Protein AF-A0A9X3FA52-F1 (afdb_monomer_lite)

Foldseek 3Di:
DVVVVVVLVLLVQLLVLCVVVVDLVVSCVVSVHDSVVSVVSNVQCVVPNSVRD

Organism: NCBI:txid2998507

pLDDT: mean 88.71, std 9.36, range [57.94, 96.25]

Sequence (53 aa):
MKQDERKIKAREKWVKTYIELGSITKAALRCGISRPTLYRWIKRYEKEGFTGL

Radius of gyration: 10.47 Å; chains: 1; bounding box: 23×23×25 Å

InterPro domains:
  IPR009057 Homedomain-like superfamily [SSF46689] (10-53)
  IPR055247 Insertion element IS150 protein InsJ-like, helix-turn-helix domain [PF13518] (11-53)

Secondary structure (DSSP, 8-state):
-HHHHHHHHHHHHHHHHHHHHS-HHHHHHHHTS-HHHHHHHHHHHHHHGGGG-

Structure (mmCIF, N/CA/C/O backbone):
data_AF-A0A9X3FA52-F1
#
_entry.id   AF-A0A9X3FA52-F1
#
loop_
_atom_site.group_PDB
_atom_site.id
_atom_site.type_symbol
_atom_site.label_atom_id
_atom_site.label_alt_id
_atom_site.label_comp_id
_atom_site.label_asym_id
_atom_site.label_entity_id
_atom_site.label_seq_id
_atom_site.pdbx_PDB_ins_code
_atom_site.Cartn_x
_atom_site.Cartn_y
_atom_site.Cartn_z
_atom_site.occupancy
_atom_site.B_iso_or_equiv
_atom_site.auth_seq_id
_atom_site.auth_comp_id
_atom_site.auth_asym_id
_atom_site.auth_atom_id
_atom_site.pdbx_PDB_model_num
ATOM 1 N N . MET A 1 1 ? -15.166 6.231 15.514 1.00 57.94 1 MET A N 1
ATOM 2 C CA . MET A 1 1 ? -13.822 6.068 16.117 1.00 57.94 1 MET A CA 1
ATOM 3 C C . MET A 1 1 ? -13.157 4.702 15.877 1.00 57.94 1 MET A C 1
ATOM 5 O O . MET A 1 1 ? -11.961 4.701 15.667 1.00 57.94 1 MET A O 1
ATOM 9 N N . LYS A 1 2 ? -13.844 3.543 15.806 1.00 60.91 2 LYS A N 1
ATOM 10 C CA . LYS A 1 2 ? -13.160 2.239 15.550 1.00 60.91 2 LYS A CA 1
ATOM 11 C C . LYS A 1 2 ? -12.873 1.895 14.075 1.00 60.91 2 LYS A C 1
ATOM 13 O O . LYS A 1 2 ? -12.021 1.055 13.794 1.00 60.91 2 LYS A O 1
ATOM 18 N N . GLN A 1 3 ? -13.608 2.473 13.123 1.00 62.41 3 GLN A N 1
ATOM 19 C CA . GLN A 1 3 ? -13.419 2.171 11.696 1.00 62.41 3 GLN A CA 1
ATOM 20 C C . GLN A 1 3 ? -12.195 2.873 11.098 1.00 62.41 3 GLN A C 1
ATOM 22 O O . GLN A 1 3 ? -11.579 2.327 10.184 1.00 62.41 3 GLN A O 1
ATOM 27 N N . ASP A 1 4 ? -11.828 4.042 11.618 1.00 74.62 4 ASP A N 1
ATOM 28 C CA . ASP A 1 4 ? -10.741 4.853 11.065 1.00 74.62 4 ASP A CA 1
ATOM 29 C C . ASP A 1 4 ? -9.375 4.24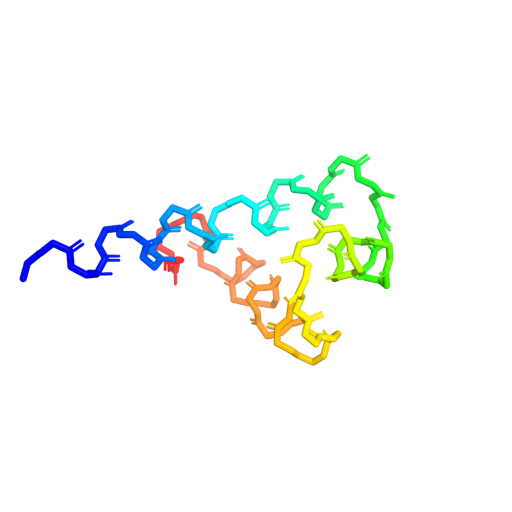4 11.394 1.00 74.62 4 ASP A C 1
ATOM 31 O O . ASP A 1 4 ? -8.554 4.075 10.498 1.00 74.62 4 ASP A O 1
ATOM 35 N N . GLU A 1 5 ? -9.191 3.727 12.611 1.00 78.94 5 GLU A N 1
ATOM 36 C CA . GLU A 1 5 ? -7.985 2.975 12.991 1.00 78.94 5 GLU A CA 1
ATOM 37 C C . GLU A 1 5 ? -7.781 1.705 12.154 1.00 78.94 5 GLU A C 1
ATOM 39 O O . GLU A 1 5 ? -6.658 1.374 11.774 1.00 78.94 5 GLU A O 1
ATOM 44 N N . ARG A 1 6 ? -8.863 0.981 11.827 1.00 81.75 6 ARG A N 1
ATOM 45 C CA . ARG A 1 6 ? -8.781 -0.207 10.959 1.00 81.75 6 ARG A CA 1
ATOM 46 C C . ARG A 1 6 ? -8.344 0.168 9.544 1.00 81.75 6 ARG A C 1
ATOM 48 O O . ARG A 1 6 ? -7.583 -0.577 8.930 1.00 81.75 6 ARG A O 1
ATOM 55 N N . LYS A 1 7 ? -8.803 1.318 9.037 1.00 85.38 7 LYS A N 1
ATOM 56 C CA . LYS A 1 7 ? -8.407 1.842 7.723 1.00 85.38 7 LYS A CA 1
ATOM 57 C C . LYS A 1 7 ? -6.944 2.290 7.721 1.00 85.38 7 LYS A C 1
ATOM 59 O O . LYS A 1 7 ? -6.242 1.942 6.778 1.00 85.38 7 LYS A O 1
ATOM 64 N N . ILE A 1 8 ? -6.481 2.978 8.768 1.00 86.94 8 ILE A N 1
ATOM 65 C CA . ILE A 1 8 ? -5.075 3.401 8.912 1.00 86.94 8 ILE A CA 1
ATOM 66 C C . ILE A 1 8 ? -4.158 2.174 8.949 1.00 86.94 8 ILE A C 1
ATOM 68 O O . ILE A 1 8 ? -3.265 2.047 8.116 1.00 86.94 8 ILE A O 1
ATOM 72 N N . LYS A 1 9 ? -4.458 1.180 9.798 1.00 88.38 9 LYS A N 1
ATOM 73 C CA . LYS A 1 9 ? -3.682 -0.074 9.863 1.00 88.38 9 LYS A CA 1
ATOM 74 C C . LYS A 1 9 ? -3.650 -0.829 8.533 1.00 88.38 9 LYS A C 1
ATOM 76 O O . LYS A 1 9 ? -2.629 -1.416 8.179 1.00 88.38 9 LYS A O 1
ATOM 81 N N . ALA A 1 10 ? -4.755 -0.826 7.784 1.00 90.88 10 ALA A N 1
ATOM 82 C CA . ALA A 1 10 ? -4.786 -1.428 6.455 1.00 90.88 10 ALA A CA 1
ATOM 83 C C . ALA A 1 10 ? -3.846 -0.696 5.485 1.00 90.88 10 ALA A C 1
ATOM 85 O O . ALA A 1 10 ? -3.069 -1.347 4.793 1.00 90.88 10 ALA A O 1
ATOM 86 N N . ARG A 1 11 ? -3.860 0.642 5.479 1.00 91.19 11 ARG A N 1
ATOM 87 C CA . ARG A 1 11 ? -2.991 1.469 4.626 1.00 91.19 11 ARG A CA 1
ATOM 88 C C . ARG A 1 11 ? -1.517 1.328 4.992 1.00 91.19 11 ARG A C 1
ATOM 90 O O . ARG A 1 11 ? -0.693 1.160 4.098 1.00 91.19 11 ARG A O 1
ATOM 97 N N . GLU A 1 12 ? -1.187 1.298 6.282 1.00 91.88 12 GLU A N 1
ATOM 98 C CA . GLU A 1 12 ? 0.172 0.994 6.743 1.00 91.88 12 GLU A CA 1
ATOM 99 C C . GLU A 1 12 ? 0.639 -0.374 6.253 1.00 91.88 12 GLU A C 1
ATOM 101 O O . GLU A 1 12 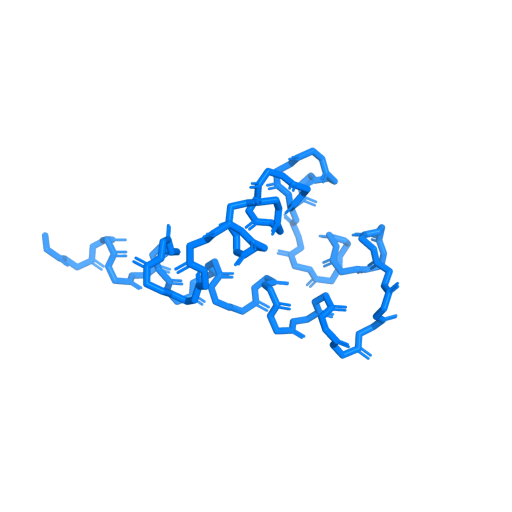? 1.752 -0.504 5.743 1.00 91.88 12 GLU A O 1
ATOM 106 N N . LYS A 1 13 ? -0.218 -1.398 6.368 1.00 93.31 13 LYS A N 1
ATOM 107 C CA . LYS A 1 13 ? 0.090 -2.742 5.872 1.00 93.31 13 LYS A CA 1
ATOM 108 C C . LYS A 1 13 ? 0.363 -2.724 4.370 1.00 93.31 13 LYS A C 1
ATOM 110 O O . LYS A 1 13 ? 1.324 -3.342 3.929 1.00 93.31 13 LYS A O 1
ATOM 115 N N . TRP A 1 14 ? -0.438 -1.996 3.595 1.00 94.31 14 TRP A N 1
ATOM 116 C CA . TRP A 1 14 ? -0.258 -1.866 2.148 1.00 94.31 14 TRP A CA 1
ATOM 117 C C . TRP A 1 14 ? 1.101 -1.268 1.776 1.00 94.31 14 TRP A C 1
ATOM 119 O O . TRP A 1 14 ? 1.799 -1.812 0.920 1.00 94.31 14 TRP A O 1
ATOM 129 N N . VAL A 1 15 ? 1.494 -0.184 2.447 1.00 92.06 15 VAL A N 1
ATOM 130 C CA . VAL A 1 15 ? 2.783 0.480 2.211 1.00 92.06 15 VAL A CA 1
ATOM 131 C C . VAL A 1 15 ? 3.950 -0.403 2.659 1.00 92.06 15 VAL A C 1
ATOM 133 O O . VAL A 1 15 ? 4.907 -0.555 1.905 1.00 92.06 15 VAL A O 1
ATOM 136 N N . LYS A 1 16 ? 3.853 -1.068 3.819 1.00 93.81 16 LYS A N 1
ATOM 137 C CA . LYS A 1 16 ? 4.877 -2.024 4.284 1.00 93.81 16 LYS A CA 1
ATOM 138 C C . LYS A 1 16 ? 5.075 -3.174 3.298 1.00 93.81 16 LYS A C 1
ATOM 140 O O . LYS A 1 16 ? 6.200 -3.452 2.904 1.00 93.81 16 LYS A O 1
ATOM 145 N N . THR A 1 17 ? 3.985 -3.774 2.817 1.00 94.81 17 THR A N 1
ATOM 146 C CA . THR A 1 17 ? 4.045 -4.838 1.805 1.00 94.81 17 THR A CA 1
ATOM 147 C C . THR A 1 17 ? 4.656 -4.348 0.486 1.00 94.81 17 THR A C 1
ATOM 149 O O . THR A 1 17 ? 5.358 -5.105 -0.180 1.00 94.81 17 THR A O 1
ATOM 152 N N . TYR A 1 18 ? 4.431 -3.090 0.096 1.00 94.62 18 TYR A N 1
ATOM 153 C CA . TYR A 1 18 ? 5.121 -2.497 -1.053 1.00 94.62 18 TYR A CA 1
ATOM 154 C C . TYR A 1 18 ? 6.630 -2.357 -0.821 1.00 94.62 18 TYR A C 1
ATOM 156 O O . TYR A 1 18 ? 7.393 -2.761 -1.694 1.00 94.62 18 TYR A O 1
ATOM 164 N N . ILE A 1 19 ? 7.051 -1.846 0.340 1.00 92.81 19 ILE A N 1
ATOM 165 C CA . ILE A 1 19 ? 8.470 -1.689 0.697 1.00 92.81 19 ILE A CA 1
ATOM 166 C C . ILE A 1 19 ? 9.184 -3.050 0.700 1.00 92.81 19 ILE A C 1
ATOM 168 O O . ILE A 1 19 ? 10.272 -3.167 0.148 1.00 92.81 19 ILE A O 1
ATOM 172 N N . GLU A 1 20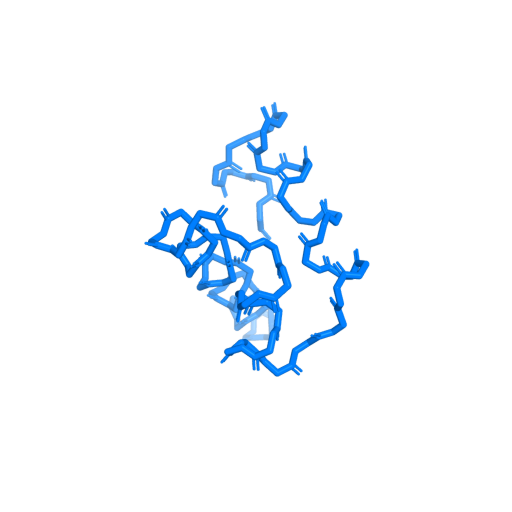 ? 8.551 -4.088 1.252 1.00 94.81 20 GLU A N 1
ATOM 173 C CA . GLU A 1 20 ? 9.101 -5.452 1.288 1.00 94.81 20 GLU A CA 1
ATOM 174 C C . GLU A 1 20 ? 9.231 -6.087 -0.106 1.00 94.81 20 GLU A C 1
ATOM 176 O O . GLU A 1 20 ? 10.200 -6.789 -0.385 1.00 94.81 20 GLU A O 1
ATOM 181 N N . LEU A 1 21 ? 8.246 -5.880 -0.988 1.00 94.00 21 LEU A N 1
ATOM 182 C CA . LEU A 1 21 ? 8.195 -6.544 -2.297 1.00 94.00 21 LEU A CA 1
ATOM 183 C C . LEU A 1 21 ? 8.847 -5.742 -3.431 1.00 94.00 21 LEU A C 1
ATOM 185 O O . LEU A 1 21 ? 9.081 -6.306 -4.502 1.00 94.00 21 LEU A O 1
ATOM 189 N N . GLY A 1 22 ? 9.028 -4.429 -3.262 1.00 92.44 22 GLY A N 1
ATOM 190 C CA . GLY A 1 22 ? 9.541 -3.506 -4.283 1.00 92.44 22 GLY A CA 1
ATOM 191 C C . GLY A 1 22 ? 8.669 -3.386 -5.542 1.00 92.44 22 GLY A C 1
ATOM 192 O O . GLY A 1 22 ? 9.093 -2.822 -6.547 1.00 92.44 22 GLY A O 1
ATOM 193 N N . SER A 1 23 ? 7.452 -3.942 -5.538 1.00 94.19 23 SER A N 1
ATOM 194 C CA . SER A 1 23 ? 6.579 -3.999 -6.713 1.00 94.19 23 SER A CA 1
ATOM 195 C C . SER A 1 23 ? 5.129 -3.712 -6.352 1.00 94.19 23 SER A C 1
ATOM 197 O O . SER A 1 23 ? 4.488 -4.467 -5.620 1.00 94.19 23 SER A O 1
ATOM 199 N N . ILE A 1 24 ? 4.580 -2.654 -6.953 1.00 92.75 24 ILE A N 1
ATOM 200 C CA . ILE A 1 24 ? 3.191 -2.215 -6.749 1.00 92.75 24 ILE A CA 1
ATOM 201 C C . ILE A 1 24 ? 2.210 -3.328 -7.136 1.00 92.75 24 ILE A C 1
ATOM 203 O O . ILE A 1 24 ? 1.238 -3.578 -6.433 1.00 92.75 24 ILE A O 1
ATOM 207 N N . THR A 1 25 ? 2.454 -4.034 -8.240 1.00 94.50 25 THR A N 1
ATOM 208 C CA . THR A 1 25 ? 1.545 -5.087 -8.711 1.00 94.50 25 THR A CA 1
ATOM 209 C C . THR A 1 25 ? 1.517 -6.275 -7.748 1.00 94.50 25 THR A C 1
ATOM 211 O O . THR A 1 25 ? 0.436 -6.737 -7.384 1.00 94.50 25 THR A O 1
ATOM 214 N N . LYS A 1 26 ? 2.688 -6.733 -7.279 1.00 95.38 26 LYS A N 1
ATOM 215 C CA . LYS A 1 26 ? 2.777 -7.843 -6.314 1.00 95.38 26 LYS A CA 1
ATOM 216 C C . LYS A 1 26 ? 2.164 -7.459 -4.968 1.00 95.38 26 LYS A C 1
ATOM 218 O O . LYS A 1 26 ? 1.424 -8.249 -4.388 1.00 95.38 26 LYS A O 1
ATOM 223 N N . ALA A 1 27 ? 2.422 -6.240 -4.500 1.00 95.62 27 ALA A N 1
ATOM 224 C CA . ALA A 1 27 ? 1.863 -5.742 -3.251 1.00 95.62 27 ALA A CA 1
ATOM 225 C C . ALA A 1 27 ? 0.338 -5.582 -3.315 1.00 95.62 27 ALA A C 1
ATOM 227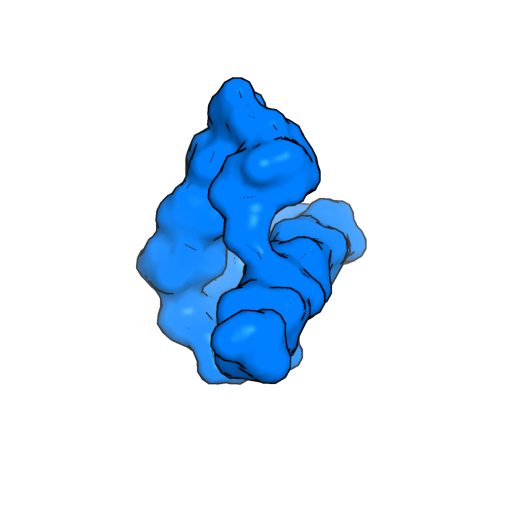 O O . ALA A 1 27 ? -0.351 -6.036 -2.408 1.00 95.62 27 ALA A O 1
ATOM 228 N N . ALA A 1 28 ? -0.214 -5.044 -4.407 1.00 95.00 28 ALA A N 1
ATOM 229 C CA . ALA A 1 28 ? -1.662 -4.899 -4.573 1.00 95.00 28 ALA A CA 1
ATOM 230 C C . ALA A 1 28 ? -2.377 -6.260 -4.538 1.00 95.00 28 ALA A C 1
ATOM 232 O O . ALA A 1 28 ? -3.364 -6.418 -3.818 1.00 95.00 28 ALA A O 1
ATOM 233 N N . LEU A 1 29 ? -1.814 -7.259 -5.231 1.00 95.62 29 LEU A N 1
ATOM 234 C CA . LEU A 1 29 ? -2.313 -8.634 -5.216 1.00 95.62 29 LEU A CA 1
ATOM 235 C C . LEU A 1 29 ? -2.269 -9.241 -3.805 1.00 95.62 29 LEU A C 1
ATOM 237 O O . LEU A 1 29 ? -3.262 -9.792 -3.340 1.00 95.62 29 LEU A O 1
ATOM 241 N N . ARG A 1 30 ? -1.143 -9.094 -3.094 1.00 93.81 30 ARG A N 1
ATOM 242 C CA . ARG A 1 30 ? -0.969 -9.603 -1.719 1.00 93.81 30 ARG A CA 1
ATOM 243 C C . ARG A 1 30 ? -1.886 -8.919 -0.708 1.00 93.81 30 ARG A C 1
ATOM 245 O O . ARG A 1 30 ? -2.285 -9.539 0.274 1.00 93.81 30 ARG A O 1
ATOM 252 N N . CYS A 1 31 ? -2.217 -7.654 -0.937 1.00 92.44 31 CYS A N 1
ATOM 253 C CA . CYS A 1 31 ? -3.114 -6.879 -0.090 1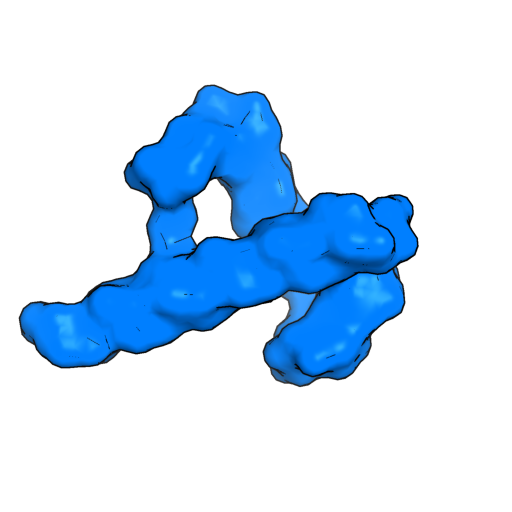.00 92.44 31 CYS A CA 1
ATOM 254 C C . CYS A 1 31 ? -4.599 -7.040 -0.452 1.00 92.44 31 CYS A C 1
ATOM 256 O O . CYS A 1 31 ? -5.438 -6.537 0.293 1.00 92.44 31 CYS A O 1
ATOM 258 N N . GLY A 1 32 ? -4.930 -7.713 -1.561 1.00 94.81 32 GLY A N 1
ATOM 259 C CA . GLY A 1 32 ? -6.310 -7.900 -2.016 1.00 94.81 32 GLY A CA 1
ATOM 260 C C . GLY A 1 32 ? -6.985 -6.606 -2.480 1.00 94.81 32 GLY A C 1
ATOM 261 O O . GLY A 1 32 ? -8.195 -6.457 -2.333 1.00 94.81 32 GLY A O 1
ATOM 262 N N . ILE A 1 33 ? -6.212 -5.645 -2.999 1.00 94.50 33 ILE A N 1
ATOM 263 C CA . ILE A 1 33 ? -6.720 -4.345 -3.460 1.00 94.50 33 ILE A CA 1
ATOM 264 C C . ILE A 1 33 ? -6.323 -4.066 -4.907 1.00 94.50 33 ILE A C 1
ATOM 266 O O . ILE A 1 33 ? -5.397 -4.660 -5.454 1.00 94.50 33 ILE A O 1
ATOM 270 N N . SER A 1 34 ? -7.002 -3.104 -5.532 1.00 95.50 34 SER A N 1
ATOM 271 C CA . SER A 1 34 ? -6.646 -2.669 -6.882 1.00 95.50 34 SER A CA 1
ATOM 272 C C . SER A 1 34 ? -5.280 -1.962 -6.910 1.00 95.50 34 SER A C 1
ATOM 274 O O . SER A 1 34 ? -4.918 -1.217 -5.992 1.00 95.50 34 SER A O 1
ATOM 276 N N . ARG A 1 35 ? -4.534 -2.143 -8.007 1.00 95.19 35 ARG A N 1
ATOM 277 C CA . ARG A 1 35 ? -3.247 -1.464 -8.243 1.00 95.19 35 ARG A CA 1
ATOM 278 C C . ARG A 1 35 ? -3.359 0.075 -8.171 1.00 95.19 35 ARG A C 1
ATOM 280 O O . ARG A 1 35 ? -2.504 0.671 -7.516 1.00 95.19 35 ARG A O 1
ATOM 287 N N . PRO A 1 36 ? -4.394 0.735 -8.742 1.00 96.25 36 PRO A N 1
ATOM 288 C CA . PRO A 1 36 ? -4.581 2.182 -8.589 1.00 96.25 36 PRO A CA 1
ATOM 289 C C . PRO A 1 36 ? -4.795 2.625 -7.136 1.00 96.25 36 PRO A C 1
ATOM 291 O O . PRO A 1 36 ? -4.309 3.686 -6.742 1.00 96.25 36 PRO A O 1
ATOM 294 N N . THR A 1 37 ? -5.491 1.817 -6.324 1.00 94.38 37 THR A N 1
ATOM 295 C CA . THR A 1 37 ? -5.679 2.106 -4.894 1.00 94.38 37 THR A CA 1
ATOM 296 C C . THR A 1 37 ? -4.336 2.140 -4.181 1.00 94.38 37 THR A C 1
ATOM 298 O O . THR A 1 37 ? -4.040 3.118 -3.498 1.00 94.38 37 THR A O 1
ATOM 301 N N . LEU A 1 38 ? -3.513 1.105 -4.369 1.00 94.75 38 LEU A N 1
ATOM 302 C CA . LEU A 1 38 ? -2.195 1.038 -3.746 1.00 94.75 38 LEU A CA 1
ATOM 303 C C . LEU A 1 38 ? -1.291 2.186 -4.213 1.00 94.75 38 LEU A C 1
ATOM 305 O O . LEU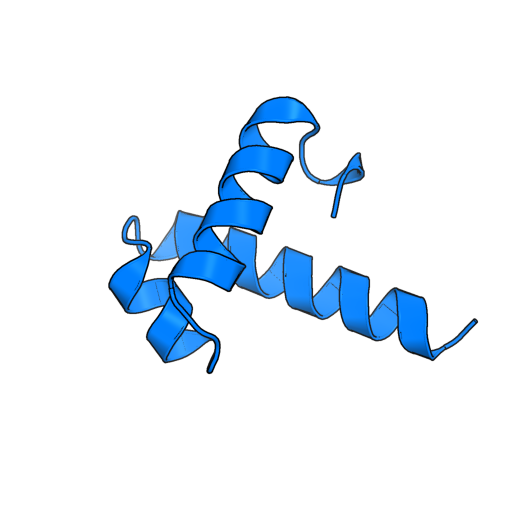 A 1 38 ? -0.658 2.838 -3.390 1.00 94.75 38 LEU A O 1
ATOM 309 N N . TYR A 1 39 ? -1.283 2.477 -5.517 1.00 94.56 39 TYR A N 1
ATOM 310 C CA . TYR A 1 39 ? -0.475 3.555 -6.088 1.00 94.56 39 TYR A CA 1
ATOM 311 C C . TYR A 1 39 ? -0.781 4.920 -5.457 1.00 94.56 39 TYR A C 1
ATOM 313 O O . TYR A 1 39 ? 0.137 5.662 -5.115 1.00 94.56 39 TYR A O 1
ATOM 321 N N . ARG A 1 40 ? -2.064 5.240 -5.234 1.00 94.12 40 ARG A N 1
ATOM 322 C CA . ARG A 1 40 ? -2.466 6.493 -4.573 1.00 94.12 40 ARG A CA 1
ATOM 323 C C . ARG A 1 40 ? -1.893 6.607 -3.157 1.00 94.12 40 ARG A C 1
ATOM 325 O O . ARG A 1 40 ? -1.452 7.687 -2.773 1.00 94.12 40 ARG A O 1
ATOM 332 N N . TRP A 1 41 ? -1.901 5.513 -2.395 1.00 93.94 41 TRP A N 1
ATOM 333 C CA . TRP A 1 41 ? -1.382 5.493 -1.024 1.00 93.94 41 TRP A CA 1
ATOM 334 C C . TRP A 1 41 ? 0.139 5.534 -0.967 1.00 93.94 41 TRP A C 1
ATOM 336 O O . TRP A 1 41 ? 0.672 6.239 -0.120 1.00 93.94 41 TRP A O 1
ATOM 346 N N . ILE A 1 42 ? 0.829 4.874 -1.900 1.00 92.62 42 ILE A N 1
ATOM 347 C CA . ILE A 1 42 ? 2.287 4.995 -2.041 1.00 92.62 42 ILE A CA 1
ATOM 348 C C . ILE A 1 42 ? 2.666 6.444 -2.349 1.00 92.62 42 ILE A C 1
ATOM 350 O O . ILE A 1 42 ? 3.487 7.015 -1.647 1.00 92.62 42 ILE A O 1
ATOM 354 N N . LYS A 1 43 ? 2.010 7.078 -3.328 1.00 92.56 43 LYS A N 1
ATOM 355 C CA . LYS A 1 43 ? 2.287 8.479 -3.680 1.00 92.56 43 LYS A CA 1
ATOM 356 C C . LYS A 1 43 ? 2.032 9.435 -2.512 1.00 92.56 43 LYS A C 1
ATOM 358 O O . LYS A 1 43 ? 2.733 10.430 -2.353 1.00 92.56 43 LYS A O 1
ATOM 363 N N . ARG A 1 44 ? 1.017 9.151 -1.689 1.00 91.00 44 ARG A N 1
ATOM 364 C CA . ARG A 1 44 ? 0.773 9.920 -0.465 1.00 91.00 44 ARG A CA 1
ATOM 365 C C . ARG A 1 44 ? 1.865 9.670 0.580 1.00 91.00 44 ARG A C 1
ATOM 367 O O . ARG A 1 44 ? 2.353 10.631 1.159 1.00 91.00 44 ARG A O 1
ATOM 374 N N . TYR A 1 45 ? 2.277 8.419 0.772 1.00 90.81 45 TYR A N 1
ATOM 375 C CA . TYR A 1 45 ? 3.382 8.057 1.657 1.00 90.81 45 TYR A CA 1
ATOM 376 C C . TYR A 1 45 ? 4.703 8.727 1.248 1.00 90.81 45 TYR A C 1
ATOM 378 O O . TYR A 1 45 ? 5.404 9.254 2.100 1.00 90.81 45 TYR A O 1
ATOM 386 N N . GLU A 1 46 ? 5.018 8.794 -0.045 1.00 88.12 46 GLU A N 1
ATOM 387 C CA . GLU A 1 46 ? 6.210 9.498 -0.546 1.00 88.12 46 GLU A CA 1
ATOM 388 C C . GLU A 1 46 ? 6.187 11.003 -0.232 1.00 88.12 46 GLU A C 1
ATOM 390 O O . GLU A 1 46 ? 7.239 11.616 -0.079 1.00 88.12 46 GLU A O 1
ATOM 395 N N . LYS A 1 47 ? 4.995 11.602 -0.121 1.00 91.00 47 LYS A N 1
ATOM 396 C CA . LYS A 1 47 ? 4.821 13.034 0.150 1.00 91.00 47 LYS A CA 1
ATOM 397 C C . LYS A 1 47 ? 4.759 13.369 1.646 1.00 91.00 47 LYS A C 1
ATOM 399 O O . LYS A 1 47 ? 5.284 14.395 2.058 1.00 91.00 47 LYS A O 1
ATOM 404 N N . GLU A 1 48 ? 4.063 12.551 2.433 1.00 88.69 48 GLU A N 1
ATOM 405 C CA . GLU A 1 48 ? 3.664 12.860 3.821 1.00 88.69 48 GLU A CA 1
ATOM 406 C C . GLU A 1 48 ? 4.167 11.821 4.843 1.00 88.69 48 GLU A C 1
ATOM 408 O O . GLU A 1 48 ? 3.954 11.970 6.046 1.00 88.69 48 GLU A O 1
ATOM 413 N N . GLY A 1 49 ? 4.838 10.758 4.391 1.00 84.12 49 GLY A N 1
ATOM 414 C CA . GLY A 1 49 ? 5.276 9.648 5.235 1.00 84.12 49 GLY A CA 1
ATOM 415 C C . GLY A 1 49 ? 4.110 8.841 5.816 1.00 84.12 49 GLY A C 1
ATOM 416 O O . GLY A 1 49 ? 3.000 8.822 5.279 1.00 84.12 49 GLY A O 1
ATOM 417 N N . PHE A 1 50 ? 4.355 8.154 6.937 1.00 78.00 50 PHE A N 1
ATOM 418 C CA . PHE A 1 50 ? 3.318 7.389 7.646 1.00 78.00 50 PHE A CA 1
ATOM 419 C C . PHE A 1 50 ? 2.231 8.277 8.269 1.00 78.00 50 PHE A C 1
ATOM 421 O O . PHE A 1 50 ? 1.121 7.810 8.492 1.00 78.00 50 PHE A O 1
ATOM 428 N N . THR A 1 51 ? 2.514 9.562 8.483 1.00 75.12 51 THR A N 1
ATOM 429 C CA . THR A 1 51 ? 1.578 10.539 9.056 1.00 75.12 51 THR A CA 1
ATOM 430 C C . THR A 1 51 ? 0.391 10.844 8.130 1.00 75.12 51 THR A C 1
ATOM 432 O O . THR A 1 51 ? -0.639 11.324 8.594 1.00 75.12 51 THR A O 1
ATOM 435 N N . GLY A 1 52 ? 0.516 10.564 6.824 1.00 70.00 52 GLY A N 1
ATOM 436 C CA . GLY A 1 52 ? -0.547 10.771 5.829 1.00 70.00 52 GLY A CA 1
ATOM 437 C C . GLY A 1 52 ? -1.469 9.562 5.583 1.00 70.00 52 GLY A C 1
ATOM 438 O O . GLY A 1 52 ? -2.444 9.679 4.823 1.00 70.00 52 GLY A O 1
ATOM 439 N N . LEU A 1 53 ? -1.166 8.395 6.167 1.00 74.19 53 LEU A N 1
ATOM 440 C CA . LEU A 1 53 ? -1.912 7.137 5.979 1.00 74.19 53 LEU A CA 1
ATOM 441 C C . LEU A 1 53 ? -3.118 7.046 6.918 1.00 74.19 53 LEU A C 1
ATOM 443 O O . LEU A 1 53 ? -4.198 6.643 6.417 1.00 74.19 53 LEU A O 1
#